Protein AF-A0A345Y7X9-F1 (afdb_monomer)

pLDDT: mean 84.9, std 16.12, range [41.0, 98.19]

Mean predicted aligned error: 5.96 Å

Organism: NCBI:txid2290923

Structure (mmCIF, N/CA/C/O backbone):
data_AF-A0A345Y7X9-F1
#
_entry.id   AF-A0A345Y7X9-F1
#
loop_
_atom_site.group_PDB
_atom_site.id
_atom_site.type_symbol
_atom_site.label_atom_id
_atom_site.label_alt_id
_atom_site.label_comp_id
_atom_site.label_asym_id
_atom_site.label_entity_id
_atom_site.label_seq_id
_atom_site.pdbx_PDB_ins_code
_atom_site.Cartn_x
_atom_site.Cartn_y
_atom_site.Cartn_z
_atom_site.occupancy
_atom_site.B_iso_or_equiv
_atom_site.auth_seq_id
_atom_site.auth_comp_id
_atom_site.auth_asym_id
_atom_site.auth_atom_id
_atom_site.pdbx_PDB_model_num
ATOM 1 N N . MET A 1 1 ? 23.668 0.601 -10.179 1.00 41.00 1 MET A N 1
ATOM 2 C CA . MET A 1 1 ? 22.189 0.682 -10.214 1.00 41.00 1 MET A CA 1
ATOM 3 C C . MET A 1 1 ? 21.715 -0.162 -11.387 1.00 41.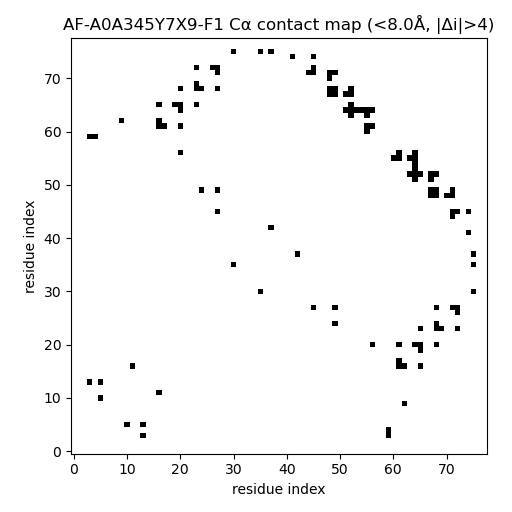00 1 MET A C 1
ATOM 5 O O . MET A 1 1 ? 22.201 0.051 -12.490 1.00 41.00 1 MET A O 1
ATOM 9 N N . LYS A 1 2 ? 20.898 -1.195 -11.153 1.00 49.44 2 LYS A N 1
ATOM 10 C CA . LYS A 1 2 ? 20.453 -2.104 -12.221 1.00 49.44 2 LYS A CA 1
ATOM 11 C C . LYS A 1 2 ? 19.388 -1.376 -13.044 1.00 49.44 2 LYS A C 1
ATOM 13 O O . LYS A 1 2 ? 18.355 -1.007 -12.502 1.00 49.44 2 LYS A O 1
ATOM 18 N N . LYS A 1 3 ? 19.690 -1.097 -14.313 1.00 52.19 3 LYS A N 1
ATOM 19 C CA . LYS A 1 3 ? 18.772 -0.474 -15.272 1.00 52.19 3 LYS A CA 1
ATOM 20 C C . LYS A 1 3 ? 17.627 -1.461 -15.513 1.00 52.19 3 LYS A C 1
ATOM 22 O O . LYS A 1 3 ? 17.835 -2.499 -16.132 1.00 52.19 3 LYS A O 1
ATOM 27 N N . TRP A 1 4 ? 16.472 -1.179 -14.922 1.00 58.06 4 TRP A N 1
ATOM 28 C CA . TRP A 1 4 ? 15.274 -2.005 -15.016 1.00 58.06 4 TRP A CA 1
ATOM 29 C C . TRP A 1 4 ? 14.813 -2.088 -16.478 1.00 58.06 4 TRP A C 1
ATOM 31 O O . TRP A 1 4 ? 14.775 -1.077 -17.181 1.00 58.06 4 TRP A O 1
ATOM 41 N N . LEU A 1 5 ? 14.521 -3.302 -16.948 1.00 51.81 5 LEU A N 1
ATOM 42 C CA . LEU A 1 5 ? 13.968 -3.556 -18.278 1.00 51.81 5 LEU A CA 1
ATOM 43 C C . LEU A 1 5 ? 12.491 -3.144 -18.267 1.00 51.81 5 LEU A C 1
ATOM 45 O O . LEU A 1 5 ? 11.634 -3.905 -17.828 1.00 51.81 5 LEU A O 1
ATOM 49 N N . VAL A 1 6 ? 12.203 -1.923 -18.712 1.00 56.66 6 VAL A N 1
ATOM 50 C CA . VAL A 1 6 ? 10.830 -1.450 -18.934 1.00 56.66 6 VAL A CA 1
ATOM 51 C C . VAL A 1 6 ? 10.264 -2.086 -20.202 1.00 56.66 6 VAL A C 1
ATOM 53 O O . VAL A 1 6 ? 10.882 -2.021 -21.267 1.00 56.66 6 VAL A O 1
ATOM 56 N N . HIS A 1 7 ? 9.089 -2.708 -20.088 1.00 52.12 7 HIS A N 1
ATOM 57 C CA . HIS A 1 7 ? 8.337 -3.185 -21.245 1.00 52.12 7 HIS A CA 1
ATOM 58 C C . HIS A 1 7 ? 7.838 -1.988 -22.075 1.00 52.12 7 HIS A C 1
ATOM 60 O O . HIS A 1 7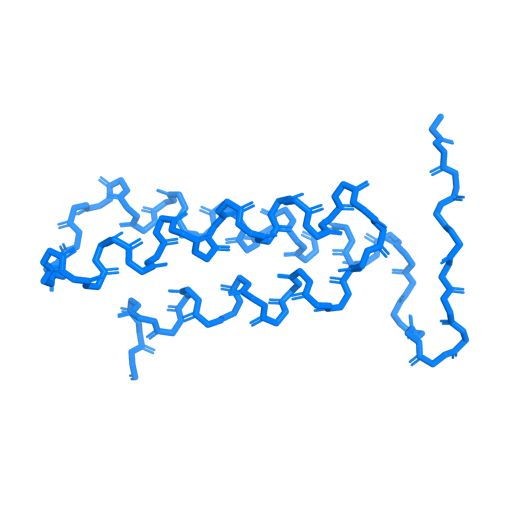 ? 7.445 -0.969 -21.513 1.00 52.12 7 HIS A O 1
ATOM 66 N N . PRO A 1 8 ? 7.788 -2.094 -23.414 1.00 51.41 8 PRO A N 1
ATOM 67 C CA . PRO A 1 8 ? 7.431 -0.978 -24.296 1.00 51.41 8 PRO A CA 1
ATOM 68 C C . PRO A 1 8 ? 5.987 -0.458 -24.138 1.00 51.41 8 PRO A C 1
ATOM 70 O O . PRO A 1 8 ? 5.697 0.643 -24.610 1.00 51.41 8 PRO A O 1
ATOM 73 N N . ALA A 1 9 ? 5.101 -1.213 -23.475 1.00 54.25 9 ALA A N 1
ATOM 74 C CA . ALA A 1 9 ? 3.747 -0.781 -23.111 1.00 54.25 9 ALA A CA 1
ATOM 75 C C . ALA A 1 9 ? 3.694 0.063 -21.817 1.00 54.25 9 ALA A C 1
ATOM 77 O O . ALA A 1 9 ? 2.742 0.811 -21.622 1.00 54.25 9 ALA A O 1
ATOM 78 N N . ASP A 1 10 ? 4.737 0.012 -20.981 1.00 54.25 10 ASP A N 1
ATOM 79 C CA . ASP A 1 10 ? 4.878 0.746 -19.713 1.00 54.25 10 ASP A CA 1
ATOM 80 C C . ASP A 1 10 ? 5.651 2.056 -19.914 1.00 54.25 10 ASP A C 1
ATOM 82 O O . ASP A 1 10 ? 6.577 2.387 -19.176 1.00 54.25 10 ASP A O 1
ATOM 86 N N . ARG A 1 11 ? 5.324 2.820 -20.962 1.00 54.16 11 ARG A N 1
ATOM 87 C CA . ARG A 1 11 ? 6.059 4.049 -21.298 1.00 54.16 11 ARG A CA 1
ATOM 88 C C . ARG A 1 11 ? 5.617 5.246 -20.437 1.00 54.16 11 ARG A C 1
ATOM 90 O O . ARG A 1 11 ? 5.203 6.279 -20.951 1.00 54.16 11 ARG A O 1
ATOM 97 N N . ARG A 1 12 ? 5.703 5.097 -19.116 1.00 56.59 12 ARG A N 1
ATOM 98 C CA . ARG A 1 12 ? 6.160 6.173 -18.224 1.00 56.59 12 ARG A CA 1
ATOM 99 C C . ARG A 1 12 ? 7.631 5.870 -17.984 1.00 56.59 12 ARG A C 1
ATOM 101 O O . ARG A 1 12 ? 7.960 4.712 -17.735 1.00 56.59 12 ARG A O 1
ATOM 108 N N . ASP A 1 13 ? 8.521 6.842 -18.142 1.00 59.72 13 ASP A N 1
ATOM 109 C CA . ASP A 1 13 ? 9.952 6.569 -18.025 1.00 59.72 13 ASP A CA 1
ATOM 110 C C . ASP A 1 13 ? 10.242 5.853 -16.695 1.00 59.72 13 ASP A C 1
ATOM 112 O O . ASP A 1 13 ? 9.634 6.146 -15.668 1.00 59.72 13 ASP A O 1
ATOM 116 N N . ALA A 1 14 ? 11.141 4.863 -16.694 1.00 60.72 14 ALA A N 1
ATOM 117 C CA . ALA A 1 14 ? 11.394 4.026 -15.511 1.00 60.72 14 ALA A CA 1
ATOM 118 C C . ALA A 1 14 ? 11.756 4.849 -14.252 1.00 60.72 14 ALA A C 1
ATOM 120 O O . ALA A 1 14 ? 11.539 4.403 -13.125 1.00 60.72 14 ALA A O 1
ATOM 121 N N . ALA A 1 15 ? 12.297 6.056 -14.451 1.00 63.91 15 ALA A N 1
ATOM 122 C CA . ALA A 1 15 ? 12.552 7.033 -13.399 1.00 63.91 15 ALA A CA 1
ATOM 123 C C . ALA A 1 15 ? 11.255 7.591 -12.778 1.00 63.91 15 ALA A C 1
ATOM 125 O O . ALA A 1 15 ? 11.165 7.698 -11.555 1.00 63.91 15 ALA A O 1
ATOM 126 N N . ASP A 1 16 ? 10.238 7.865 -13.595 1.00 70.75 16 ASP A N 1
ATOM 127 C CA . ASP A 1 16 ? 8.946 8.397 -13.157 1.00 70.75 16 ASP A CA 1
ATOM 128 C C . ASP A 1 16 ? 8.182 7.363 -12.331 1.00 70.75 16 ASP A C 1
ATOM 130 O O . ASP A 1 16 ? 7.628 7.681 -11.281 1.00 70.75 16 ASP A O 1
ATOM 134 N N . VAL A 1 17 ? 8.192 6.094 -12.755 1.00 70.06 17 VAL A N 1
ATOM 135 C CA . VAL A 1 17 ? 7.494 5.033 -12.014 1.00 70.06 17 VAL A CA 1
ATOM 136 C C . VAL A 1 17 ? 8.152 4.778 -10.657 1.00 70.06 17 VAL A C 1
ATOM 138 O O . VAL A 1 17 ? 7.451 4.540 -9.675 1.00 70.06 17 VAL A O 1
ATOM 141 N N . HIS A 1 18 ? 9.481 4.888 -10.563 1.00 77.00 18 HIS A N 1
ATOM 142 C CA . HIS A 1 18 ? 10.185 4.769 -9.285 1.00 77.00 18 HIS A CA 1
ATOM 143 C C . HIS A 1 18 ? 9.813 5.896 -8.312 1.00 77.00 18 HIS A C 1
ATOM 145 O O . HIS A 1 18 ? 9.582 5.631 -7.129 1.00 77.00 18 HIS A O 1
ATOM 151 N N . LEU A 1 19 ? 9.713 7.136 -8.806 1.00 83.81 19 LEU A N 1
ATOM 152 C CA . LEU A 1 19 ? 9.260 8.272 -8.003 1.00 83.81 19 LEU A CA 1
ATOM 153 C C . LEU A 1 19 ? 7.830 8.042 -7.497 1.00 83.81 19 LEU A C 1
ATOM 155 O O . LEU A 1 19 ? 7.604 8.093 -6.290 1.00 83.81 19 LEU A O 1
ATOM 159 N N . ILE A 1 20 ? 6.909 7.664 -8.389 1.00 87.75 20 ILE A N 1
ATOM 160 C CA . ILE A 1 20 ? 5.508 7.378 -8.044 1.00 87.75 20 ILE A CA 1
ATOM 161 C C . ILE A 1 20 ? 5.411 6.285 -6.970 1.00 87.75 20 ILE A C 1
ATOM 163 O O . ILE A 1 20 ? 4.639 6.400 -6.019 1.00 87.75 20 ILE A O 1
ATOM 167 N N . LEU A 1 21 ? 6.188 5.210 -7.098 1.00 87.44 21 LEU A N 1
ATOM 168 C CA . LEU A 1 21 ? 6.134 4.071 -6.181 1.00 87.44 21 LEU A CA 1
ATOM 169 C C . LEU A 1 21 ? 6.614 4.457 -4.775 1.00 87.44 21 LEU A C 1
ATOM 171 O O . LEU A 1 21 ? 5.955 4.124 -3.787 1.00 87.44 21 LEU A O 1
ATOM 175 N N . SER A 1 22 ? 7.705 5.225 -4.696 1.00 90.44 22 SER A N 1
ATOM 176 C CA . SER A 1 22 ? 8.200 5.813 -3.446 1.00 90.44 22 SER A CA 1
ATOM 177 C C . SER A 1 22 ? 7.157 6.736 -2.805 1.00 90.44 22 SER A C 1
ATOM 179 O O . SER A 1 22 ? 6.844 6.606 -1.619 1.00 90.44 22 SER A O 1
ATOM 181 N N . GLU A 1 23 ? 6.534 7.613 -3.598 1.00 93.50 23 GLU A N 1
ATOM 182 C CA . GLU A 1 23 ? 5.477 8.510 -3.123 1.00 93.50 23 GLU A CA 1
ATOM 183 C C . GLU A 1 23 ? 4.263 7.750 -2.579 1.00 93.50 23 GLU A C 1
ATOM 185 O O . GLU A 1 23 ? 3.683 8.156 -1.570 1.00 93.50 23 GLU A O 1
ATOM 190 N N . ARG A 1 24 ? 3.865 6.638 -3.209 1.00 94.62 24 ARG A N 1
ATOM 191 C CA . ARG A 1 24 ? 2.725 5.838 -2.741 1.00 94.62 24 ARG A CA 1
ATOM 192 C C . ARG A 1 24 ? 3.022 5.063 -1.465 1.00 94.62 24 ARG A C 1
ATOM 194 O O . ARG A 1 24 ? 2.175 5.080 -0.575 1.00 94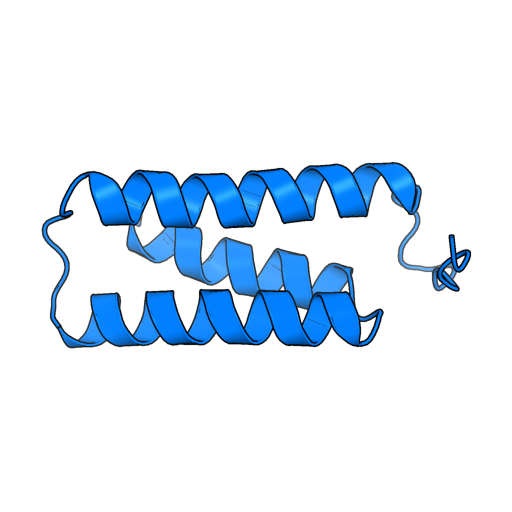.62 24 ARG A O 1
ATOM 201 N N . GLN A 1 25 ? 4.200 4.445 -1.341 1.00 94.62 25 GLN A N 1
ATOM 202 C CA . GLN A 1 25 ? 4.604 3.816 -0.076 1.00 94.62 25 GLN A CA 1
ATOM 203 C C . GLN A 1 25 ? 4.604 4.836 1.060 1.00 94.62 25 GLN A C 1
ATOM 205 O O . GLN A 1 25 ? 3.976 4.603 2.090 1.00 94.62 25 GLN A O 1
ATOM 210 N N . LYS A 1 26 ? 5.203 6.008 0.823 1.00 96.06 26 LYS A N 1
ATOM 211 C CA . LYS A 1 26 ? 5.219 7.091 1.804 1.00 96.06 26 LYS A CA 1
ATOM 212 C C . LYS A 1 26 ? 3.808 7.534 2.201 1.00 96.06 26 LYS A C 1
ATOM 214 O O . LYS A 1 26 ? 3.542 7.676 3.385 1.00 96.06 26 LYS A O 1
ATOM 219 N N . LYS A 1 27 ? 2.887 7.709 1.245 1.00 96.19 27 LYS A N 1
ATOM 220 C CA . LYS A 1 27 ? 1.488 8.079 1.542 1.00 96.19 27 LYS A CA 1
ATOM 221 C C . LYS A 1 27 ? 0.786 7.064 2.446 1.00 96.19 27 LYS A C 1
ATOM 223 O O . LYS A 1 27 ? 0.033 7.475 3.323 1.00 96.19 27 LYS A O 1
ATOM 228 N N . ILE A 1 28 ? 1.017 5.769 2.233 1.00 96.56 28 ILE A N 1
ATOM 229 C CA . ILE A 1 28 ? 0.451 4.705 3.075 1.00 96.56 28 ILE A CA 1
ATOM 230 C C . ILE A 1 28 ? 1.070 4.755 4.472 1.00 96.56 28 ILE A C 1
ATOM 232 O O . ILE A 1 28 ? 0.335 4.760 5.456 1.00 96.56 28 ILE A O 1
ATOM 236 N N . ASP A 1 29 ? 2.399 4.842 4.559 1.00 96.25 29 ASP A N 1
ATOM 237 C CA . ASP A 1 29 ? 3.114 4.891 5.836 1.00 96.25 29 ASP A CA 1
ATOM 238 C C . ASP A 1 29 ? 2.682 6.141 6.648 1.00 96.25 29 ASP A C 1
ATOM 240 O O . ASP A 1 29 ? 2.321 6.028 7.820 1.00 96.25 29 ASP A O 1
ATOM 244 N N . ASP A 1 30 ? 2.579 7.312 6.008 1.00 96.75 30 ASP A N 1
ATOM 245 C CA . ASP A 1 30 ? 2.069 8.553 6.612 1.00 96.75 30 ASP A CA 1
ATOM 246 C C . ASP A 1 30 ? 0.599 8.430 7.058 1.00 96.75 30 ASP A C 1
ATOM 248 O O . ASP A 1 30 ? 0.211 8.982 8.092 1.00 96.75 30 ASP A O 1
ATOM 252 N N . ALA A 1 31 ? -0.243 7.725 6.294 1.00 95.25 31 ALA A N 1
ATOM 253 C CA . ALA A 1 31 ? -1.642 7.499 6.653 1.00 95.25 31 ALA A CA 1
ATOM 254 C C . ALA A 1 31 ? -1.774 6.564 7.862 1.00 95.25 31 ALA A C 1
ATOM 256 O O . ALA A 1 31 ? -2.545 6.865 8.771 1.00 95.25 31 ALA A O 1
ATOM 257 N N . LEU A 1 32 ? -0.986 5.486 7.925 1.00 94.38 32 LEU A N 1
ATOM 258 C CA . LEU A 1 32 ? -0.952 4.560 9.062 1.00 94.38 32 LEU A CA 1
ATOM 259 C C . LEU A 1 32 ? -0.468 5.245 10.345 1.00 94.38 32 LEU A C 1
ATOM 261 O O . LEU A 1 32 ? -1.045 5.033 11.413 1.00 94.38 32 LEU A O 1
ATOM 265 N N . LEU A 1 33 ? 0.540 6.119 10.248 1.00 95.19 33 LEU A N 1
ATOM 266 C CA . LEU A 1 33 ? 1.058 6.882 11.390 1.00 95.19 33 LEU A CA 1
ATOM 267 C C . LEU A 1 33 ? 0.006 7.797 12.029 1.00 95.19 33 LEU A C 1
ATOM 269 O O . LEU A 1 33 ? 0.054 8.041 13.236 1.00 95.19 33 LEU A O 1
ATOM 273 N N . LYS A 1 34 ? -0.977 8.265 11.252 1.00 93.56 34 LYS A N 1
ATOM 274 C CA . LYS A 1 34 ? -2.097 9.077 11.754 1.00 93.56 34 LYS A CA 1
ATOM 275 C C . LYS A 1 34 ? -3.135 8.273 12.542 1.00 93.56 34 LYS A C 1
ATOM 277 O O . LYS A 1 34 ? -4.082 8.877 13.035 1.00 93.56 34 LYS A O 1
ATOM 282 N N . LYS A 1 35 ? -2.957 6.951 12.686 1.00 87.38 35 LYS A N 1
ATOM 283 C CA . LYS A 1 35 ? -3.893 6.030 13.357 1.00 87.38 35 LYS A CA 1
ATOM 284 C C . LYS A 1 35 ? -5.327 6.210 12.833 1.00 87.38 35 LYS A C 1
ATOM 286 O O . LYS A 1 35 ? -6.204 6.661 13.571 1.00 87.38 35 LYS A O 1
ATOM 291 N N . PRO A 1 36 ? -5.555 5.924 11.543 1.00 89.06 36 PRO A N 1
ATOM 292 C CA . PRO A 1 36 ? -6.839 6.171 10.911 1.00 89.06 36 PRO A CA 1
ATOM 293 C C . PRO A 1 36 ? -7.913 5.258 11.506 1.00 89.06 36 PRO A C 1
ATOM 295 O O . PRO A 1 36 ? -7.617 4.163 11.986 1.00 89.06 36 PRO A O 1
ATOM 298 N N . ALA A 1 37 ? -9.166 5.707 11.450 1.00 92.38 37 ALA A N 1
ATOM 299 C CA . ALA A 1 37 ? -10.326 4.937 11.889 1.00 92.38 37 ALA A CA 1
ATOM 300 C C . ALA A 1 37 ? -10.679 3.852 10.856 1.00 92.38 37 ALA A C 1
ATOM 302 O O . ALA A 1 37 ? -11.697 3.928 10.174 1.00 92.38 37 ALA A O 1
ATOM 303 N N . LEU A 1 38 ? -9.789 2.874 10.709 1.00 94.25 38 LEU A N 1
ATOM 304 C CA . LEU A 1 38 ? -9.982 1.685 9.890 1.00 94.25 38 LEU A CA 1
ATOM 305 C C . LEU A 1 38 ? -10.376 0.502 10.774 1.00 94.25 38 LEU A C 1
ATOM 307 O O . LEU A 1 38 ? -9.937 0.393 11.920 1.00 94.25 38 LEU A O 1
ATOM 311 N N . SER A 1 39 ? -11.179 -0.402 10.219 1.00 95.88 39 SER A N 1
ATOM 312 C CA . SER A 1 39 ? -11.384 -1.723 10.817 1.00 95.88 39 SER A CA 1
ATOM 313 C C . SER A 1 39 ? -10.078 -2.528 10.832 1.00 95.88 39 SER A C 1
ATOM 315 O O . SER A 1 39 ? -9.148 -2.257 10.068 1.00 95.88 39 SER A O 1
ATOM 317 N N . GLU A 1 40 ? -10.007 -3.549 11.685 1.00 94.69 40 GLU A N 1
ATOM 318 C CA . GLU A 1 40 ? -8.850 -4.452 11.747 1.00 94.69 40 GLU A CA 1
ATOM 319 C C . GLU A 1 40 ? -8.614 -5.173 10.407 1.00 94.69 40 GLU A C 1
ATOM 321 O O . GLU A 1 40 ? -7.472 -5.334 9.972 1.00 94.69 40 GLU A O 1
ATOM 326 N N . GLU A 1 41 ? -9.693 -5.515 9.699 1.00 95.94 41 GLU A N 1
ATOM 327 C CA . GLU A 1 41 ? -9.654 -6.099 8.355 1.00 95.94 41 GLU A CA 1
ATOM 328 C C . GLU A 1 41 ? -9.031 -5.130 7.341 1.00 95.94 41 GLU A C 1
ATOM 330 O O . GLU A 1 41 ? -8.091 -5.495 6.636 1.00 95.94 41 GLU A O 1
ATOM 335 N N . GLN A 1 42 ? -9.467 -3.866 7.330 1.00 97.25 42 GLN A N 1
ATOM 336 C CA . GLN A 1 42 ? -8.898 -2.831 6.459 1.00 97.25 42 GLN A CA 1
ATOM 337 C C . GLN A 1 42 ? -7.430 -2.537 6.786 1.00 97.25 42 GLN A C 1
ATOM 339 O O . GLN A 1 42 ? -6.617 -2.363 5.880 1.00 97.25 42 GLN A O 1
ATOM 344 N N . LEU A 1 43 ? -7.058 -2.504 8.071 1.00 96.12 43 LEU A N 1
ATOM 345 C CA . LEU A 1 43 ? -5.658 -2.352 8.484 1.00 96.12 43 LEU A CA 1
ATOM 346 C C . LEU A 1 43 ? -4.801 -3.523 8.005 1.00 96.12 43 LEU A C 1
ATOM 348 O O . LEU A 1 43 ? -3.657 -3.323 7.589 1.00 96.12 43 LEU A O 1
ATOM 352 N N . THR A 1 44 ? -5.337 -4.737 8.071 1.00 97.00 44 THR A N 1
ATOM 353 C CA . THR A 1 44 ? -4.655 -5.946 7.604 1.00 97.00 44 THR A CA 1
ATOM 354 C C . THR A 1 44 ? -4.475 -5.903 6.090 1.00 97.00 44 THR A C 1
ATOM 356 O O . THR A 1 44 ? -3.368 -6.121 5.596 1.00 97.00 44 THR A O 1
ATOM 359 N N . GLU A 1 45 ? -5.524 -5.531 5.356 1.00 97.62 45 GLU A N 1
ATOM 360 C CA . GLU A 1 45 ? -5.494 -5.404 3.900 1.00 97.62 45 GLU A CA 1
ATOM 361 C C . GLU A 1 45 ? -4.480 -4.345 3.441 1.00 97.62 45 GLU A C 1
ATOM 363 O O . GLU A 1 45 ? -3.647 -4.620 2.576 1.00 97.62 45 GLU A O 1
ATOM 368 N N . VAL A 1 46 ? -4.458 -3.163 4.065 1.00 97.44 46 VAL A N 1
ATOM 369 C CA . VAL A 1 46 ? -3.473 -2.118 3.743 1.00 97.44 46 VAL A CA 1
ATOM 370 C C . VAL A 1 46 ? -2.039 -2.606 3.957 1.00 97.44 46 VAL A C 1
ATOM 372 O O . VAL A 1 46 ? -1.178 -2.373 3.105 1.00 97.44 46 VAL A O 1
ATOM 375 N N . GLN A 1 47 ? -1.762 -3.287 5.073 1.00 96.31 47 GLN A N 1
ATOM 376 C CA . GLN A 1 47 ? -0.422 -3.808 5.367 1.00 96.31 47 GLN A CA 1
ATOM 377 C C . GLN A 1 47 ? 0.011 -4.863 4.343 1.00 96.31 47 GLN A C 1
ATOM 379 O O . GLN A 1 47 ? 1.150 -4.831 3.867 1.00 96.31 47 GLN A O 1
ATOM 384 N N . GLN A 1 48 ? -0.903 -5.755 3.954 1.00 98.06 48 GLN A N 1
ATOM 385 C CA . GLN A 1 48 ? -0.655 -6.744 2.908 1.00 98.06 48 GLN A CA 1
ATOM 386 C C . GLN A 1 48 ? -0.373 -6.074 1.562 1.00 98.06 48 GLN A C 1
ATOM 388 O O . GLN A 1 48 ? 0.657 -6.349 0.951 1.00 98.06 48 GLN A O 1
ATOM 393 N N . LEU A 1 49 ? -1.219 -5.137 1.129 1.00 98.19 49 LEU A N 1
ATOM 394 C CA . LEU A 1 49 ? -1.037 -4.411 -0.130 1.00 98.19 49 LEU A CA 1
ATOM 395 C C . LEU A 1 49 ? 0.284 -3.621 -0.151 1.00 98.19 49 LEU A C 1
ATOM 397 O O . LEU A 1 49 ? 0.982 -3.612 -1.168 1.0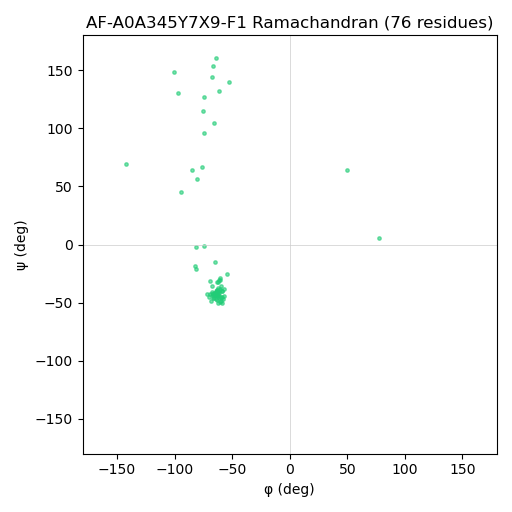0 98.19 49 LEU A O 1
ATOM 401 N N . ARG A 1 50 ? 0.685 -3.014 0.975 1.00 97.75 50 ARG A N 1
ATOM 402 C CA . ARG A 1 50 ? 1.973 -2.310 1.119 1.00 97.75 50 ARG A CA 1
ATOM 403 C C . ARG A 1 50 ? 3.163 -3.258 0.958 1.00 97.75 50 ARG A C 1
ATOM 405 O O . ARG A 1 50 ? 4.113 -2.927 0.243 1.00 97.75 50 ARG A O 1
ATOM 412 N N . ALA A 1 51 ? 3.111 -4.438 1.576 1.00 97.62 51 ALA A N 1
ATOM 413 C CA . ALA A 1 51 ? 4.143 -5.466 1.440 1.00 97.62 51 ALA A CA 1
ATOM 414 C C . ALA A 1 51 ? 4.198 -6.052 0.016 1.00 97.62 51 ALA A C 1
ATOM 416 O O . ALA A 1 51 ? 5.278 -6.172 -0.568 1.00 97.62 51 ALA A O 1
ATOM 417 N N . THR A 1 52 ? 3.043 -6.355 -0.583 1.00 97.06 52 THR A N 1
ATOM 418 C CA . THR A 1 52 ? 2.943 -6.872 -1.954 1.00 97.06 52 THR A CA 1
ATOM 419 C C . THR A 1 52 ? 3.455 -5.859 -2.975 1.00 97.06 52 THR A C 1
ATOM 421 O O . THR A 1 52 ? 4.225 -6.232 -3.857 1.00 97.06 52 THR A O 1
ATOM 424 N N . GLY A 1 53 ? 3.111 -4.574 -2.840 1.00 94.69 53 GLY A N 1
ATOM 425 C CA . GLY A 1 53 ? 3.634 -3.513 -3.705 1.00 94.69 53 GLY A CA 1
ATOM 426 C C . GLY A 1 53 ? 5.164 -3.412 -3.655 1.00 94.69 53 GLY A C 1
ATOM 427 O O . GLY A 1 53 ? 5.812 -3.287 -4.694 1.00 94.69 53 GLY A O 1
ATOM 428 N N . GLU A 1 54 ? 5.768 -3.557 -2.471 1.00 93.94 54 GLU A N 1
ATOM 429 C CA . GLU A 1 54 ? 7.229 -3.594 -2.331 1.00 93.94 54 GLU A CA 1
ATOM 430 C C . GLU A 1 54 ? 7.853 -4.826 -3.006 1.00 93.94 54 GLU A C 1
ATOM 432 O O . GLU A 1 54 ? 8.883 -4.721 -3.676 1.00 93.94 54 GLU A O 1
ATOM 437 N N . ALA A 1 55 ? 7.229 -5.998 -2.857 1.00 95.38 55 ALA A N 1
ATOM 438 C CA . ALA A 1 55 ? 7.688 -7.226 -3.498 1.00 95.38 55 ALA A CA 1
ATOM 439 C C . ALA A 1 55 ? 7.612 -7.129 -5.032 1.00 95.38 55 ALA A C 1
ATOM 441 O O . ALA A 1 55 ? 8.571 -7.481 -5.720 1.00 95.38 55 ALA A O 1
ATOM 442 N N . LEU A 1 56 ? 6.515 -6.584 -5.568 1.00 92.12 56 LEU A N 1
ATOM 443 C CA . LEU A 1 56 ? 6.332 -6.338 -7.001 1.00 92.12 56 LEU A CA 1
ATOM 444 C C . LEU A 1 56 ? 7.369 -5.343 -7.538 1.00 92.12 56 LEU A C 1
ATOM 446 O O . LEU A 1 56 ? 7.958 -5.581 -8.593 1.00 92.12 56 LEU A O 1
ATOM 450 N N . HIS A 1 57 ? 7.675 -4.284 -6.781 1.00 86.56 57 HIS A N 1
ATOM 451 C CA . HIS A 1 57 ? 8.750 -3.350 -7.120 1.00 86.56 57 HIS A CA 1
ATOM 452 C C . HIS A 1 57 ? 10.104 -4.059 -7.220 1.00 86.56 57 HIS A C 1
ATOM 454 O O . HIS A 1 57 ? 10.801 -3.922 -8.226 1.00 86.56 57 HIS A O 1
ATOM 460 N N . LYS A 1 58 ? 10.461 -4.856 -6.204 1.00 87.94 58 LYS A N 1
ATOM 461 C CA . LYS A 1 58 ? 11.709 -5.636 -6.174 1.00 87.94 58 LYS A CA 1
ATOM 462 C C . LYS A 1 58 ? 11.785 -6.651 -7.321 1.00 87.94 58 LYS A C 1
ATOM 464 O O . LYS A 1 58 ? 12.879 -6.924 -7.809 1.00 87.94 58 LYS A O 1
ATOM 469 N N . ALA A 1 59 ? 10.640 -7.165 -7.771 1.00 88.19 59 ALA A N 1
ATOM 470 C CA . ALA A 1 59 ? 10.514 -8.074 -8.909 1.00 88.19 59 ALA A CA 1
ATOM 471 C C . ALA A 1 59 ? 10.520 -7.373 -10.287 1.00 88.19 59 ALA A C 1
ATOM 473 O O . ALA A 1 59 ? 10.443 -8.054 -11.306 1.00 88.19 59 ALA A O 1
ATOM 474 N N . GLY A 1 60 ? 10.594 -6.037 -10.345 1.00 84.56 60 GLY A N 1
ATOM 475 C CA . GLY A 1 60 ? 10.547 -5.264 -11.595 1.00 84.56 60 GLY A CA 1
ATOM 476 C C . GLY A 1 60 ? 9.145 -5.105 -12.199 1.00 84.56 60 GLY A C 1
ATOM 477 O O . GLY A 1 60 ? 8.997 -4.548 -13.283 1.00 84.56 60 GLY A O 1
ATOM 478 N N . LYS A 1 61 ? 8.101 -5.559 -11.498 1.00 86.00 61 LYS A N 1
ATOM 479 C CA . LYS A 1 61 ? 6.690 -5.442 -11.893 1.00 86.00 61 LYS A CA 1
ATOM 480 C C . LYS A 1 61 ? 6.137 -4.084 -11.462 1.00 86.00 61 LYS A C 1
ATOM 482 O O . LYS A 1 61 ? 5.298 -3.982 -10.568 1.00 86.00 61 LYS A O 1
ATOM 487 N N . HIS A 1 62 ? 6.682 -3.020 -12.042 1.00 86.31 62 HIS A N 1
ATOM 488 C CA . HIS A 1 62 ? 6.483 -1.661 -11.542 1.00 86.31 62 HIS A CA 1
ATOM 489 C C . HIS A 1 62 ? 5.030 -1.180 -11.627 1.00 86.31 62 HIS A C 1
ATOM 491 O O . HIS A 1 62 ? 4.529 -0.617 -10.656 1.00 86.31 62 HIS A O 1
ATOM 497 N N . GLN A 1 63 ? 4.335 -1.439 -12.736 1.00 85.19 63 GLN A N 1
ATOM 498 C CA . GLN A 1 63 ? 2.934 -1.044 -12.885 1.00 85.19 63 GLN A CA 1
ATOM 499 C C . GLN A 1 63 ? 2.028 -1.810 -11.908 1.00 85.19 63 GLN A C 1
ATOM 501 O O . GLN A 1 63 ? 1.279 -1.191 -11.158 1.00 85.19 63 GLN A O 1
ATOM 506 N N . GLU A 1 64 ? 2.206 -3.133 -11.789 1.00 89.50 64 GLU A N 1
ATOM 507 C CA . GLU A 1 64 ? 1.486 -3.950 -10.798 1.00 89.50 64 GLU A CA 1
ATOM 508 C C . GLU A 1 64 ? 1.725 -3.446 -9.363 1.00 89.50 64 GLU A C 1
ATOM 510 O O . GLU A 1 64 ? 0.805 -3.439 -8.541 1.00 89.50 64 GLU A O 1
ATOM 515 N N . ALA A 1 65 ? 2.948 -3.002 -9.047 1.00 92.31 65 ALA A N 1
ATOM 516 C CA . ALA A 1 65 ? 3.266 -2.416 -7.751 1.00 92.31 65 ALA A CA 1
ATOM 517 C C . ALA A 1 65 ? 2.499 -1.108 -7.514 1.00 92.31 65 ALA A C 1
ATOM 519 O O . ALA A 1 65 ? 1.896 -0.947 -6.454 1.00 92.31 65 ALA A O 1
ATOM 520 N N . VAL A 1 66 ? 2.469 -0.201 -8.498 1.00 91.44 66 VAL A N 1
ATOM 521 C CA . VAL A 1 66 ? 1.702 1.052 -8.414 1.00 91.44 66 VAL A CA 1
ATOM 522 C C . VAL A 1 66 ? 0.214 0.766 -8.213 1.00 91.44 66 VAL A C 1
ATOM 524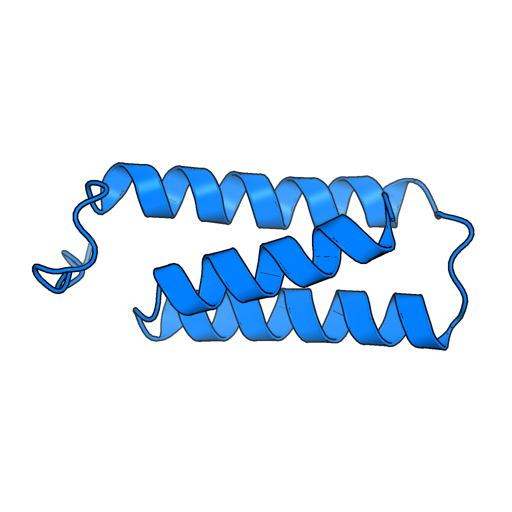 O O . VAL A 1 66 ? -0.367 1.304 -7.274 1.00 91.44 66 VAL A O 1
ATOM 527 N N . ASP A 1 67 ? -0.379 -0.126 -9.009 1.00 94.12 67 ASP A N 1
ATOM 528 C CA . ASP A 1 67 ? -1.801 -0.489 -8.909 1.00 94.12 67 ASP A CA 1
ATOM 529 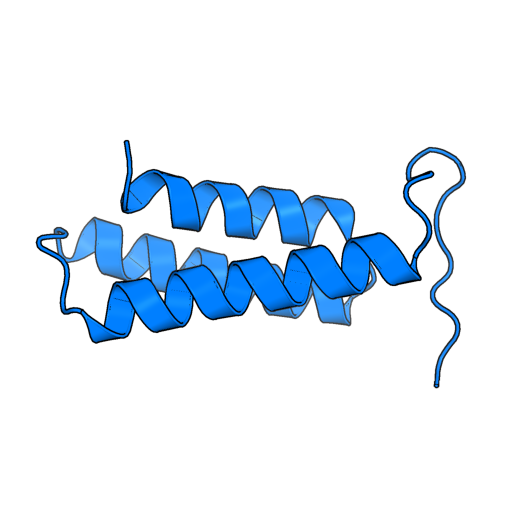C C . ASP A 1 67 ? -2.153 -1.155 -7.571 1.00 94.12 67 ASP A C 1
ATOM 531 O O . ASP A 1 67 ? -3.262 -1.016 -7.047 1.00 94.12 67 ASP A O 1
ATOM 535 N N . THR A 1 68 ? -1.214 -1.904 -6.997 1.00 97.56 68 THR A N 1
ATOM 536 C CA . THR A 1 68 ? -1.374 -2.514 -5.671 1.00 97.56 68 THR A CA 1
ATOM 537 C C . THR A 1 68 ? -1.342 -1.452 -4.571 1.00 97.56 68 THR A C 1
ATOM 539 O O . THR A 1 68 ? -2.208 -1.442 -3.698 1.00 97.56 68 THR A O 1
ATOM 542 N N . LEU A 1 69 ? -0.396 -0.513 -4.634 1.00 96.88 69 LEU A N 1
ATOM 543 C CA . LEU A 1 69 ? -0.305 0.578 -3.662 1.00 96.88 69 LEU A CA 1
ATOM 544 C C . LEU A 1 69 ? -1.470 1.573 -3.805 1.00 96.88 69 LEU A C 1
ATOM 546 O O . LEU A 1 69 ? -1.926 2.132 -2.812 1.00 96.88 69 LEU A O 1
ATOM 550 N N . ASP A 1 70 ? -2.002 1.769 -5.013 1.00 96.69 70 ASP A N 1
ATOM 551 C CA . ASP A 1 70 ? -3.207 2.573 -5.243 1.00 96.69 70 ASP A CA 1
ATOM 552 C C . ASP A 1 70 ? -4.443 1.987 -4.555 1.00 96.69 70 ASP A C 1
ATOM 554 O O . ASP A 1 70 ? -5.236 2.730 -3.975 1.00 96.69 70 ASP A O 1
ATOM 558 N N . ARG A 1 71 ? -4.592 0.656 -4.561 1.00 97.69 71 ARG A N 1
ATOM 559 C CA . ARG A 1 71 ? -5.658 -0.027 -3.812 1.00 97.69 71 ARG A CA 1
ATOM 560 C C . ARG A 1 71 ? -5.543 0.226 -2.309 1.00 97.69 71 ARG A C 1
ATOM 562 O O . ARG A 1 71 ? -6.547 0.547 -1.686 1.00 97.69 71 ARG A O 1
ATOM 569 N N . ALA A 1 72 ? -4.329 0.187 -1.756 1.00 97.62 72 ALA A N 1
ATOM 570 C CA . ALA A 1 72 ? -4.106 0.501 -0.344 1.00 97.62 72 ALA A CA 1
ATOM 571 C C . ALA A 1 72 ? -4.485 1.952 -0.012 1.00 97.62 72 ALA A C 1
ATOM 573 O O . ALA A 1 72 ? -5.139 2.209 0.993 1.00 97.62 72 ALA A O 1
ATOM 574 N N . ILE A 1 73 ? -4.115 2.907 -0.874 1.00 96.44 73 ILE A N 1
ATOM 575 C CA . ILE A 1 73 ? -4.436 4.327 -0.673 1.00 96.44 73 ILE A CA 1
ATOM 576 C C . ILE A 1 73 ? -5.953 4.566 -0.678 1.00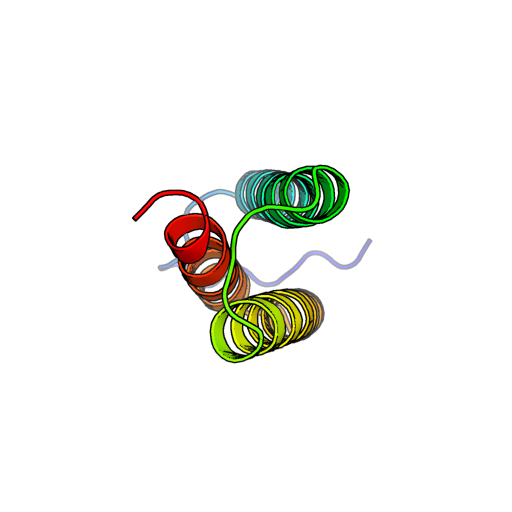 96.44 73 ILE A C 1
ATOM 578 O O . ILE A 1 73 ? -6.441 5.340 0.144 1.00 96.44 73 ILE A O 1
ATOM 582 N N . LYS A 1 74 ? -6.704 3.887 -1.555 1.00 96.94 74 LYS A N 1
ATOM 583 C CA . LYS A 1 74 ? -8.172 4.003 -1.620 1.00 96.94 74 LYS A CA 1
ATOM 584 C C . LYS A 1 74 ? -8.868 3.595 -0.321 1.00 96.94 74 LYS A C 1
ATOM 586 O O . LYS A 1 74 ? -9.886 4.185 0.004 1.00 96.94 74 LYS A O 1
ATOM 591 N N . ILE A 1 75 ? -8.314 2.661 0.456 1.00 96.38 75 ILE A N 1
ATOM 592 C CA . ILE A 1 75 ? -8.900 2.259 1.749 1.00 96.38 75 ILE A CA 1
ATOM 593 C C . ILE A 1 75 ? -8.940 3.438 2.738 1.00 96.38 75 ILE A C 1
ATOM 595 O O . ILE A 1 75 ? -9.866 3.541 3.536 1.00 96.38 75 ILE A O 1
ATOM 599 N N . PHE A 1 76 ? -7.976 4.361 2.663 1.00 90.44 76 PHE A N 1
ATOM 600 C CA . PHE A 1 76 ? -7.960 5.563 3.504 1.00 90.44 76 PHE A CA 1
ATOM 601 C C . PHE A 1 76 ? -8.861 6.689 2.996 1.00 90.44 76 PHE A C 1
ATOM 603 O O . PHE A 1 76 ? -9.185 7.594 3.763 1.00 90.44 76 PHE A O 1
ATOM 610 N N . ASN A 1 77 ? -9.202 6.680 1.708 1.00 87.00 77 ASN A N 1
ATOM 611 C CA . ASN A 1 77 ? -9.962 7.743 1.061 1.00 87.00 77 ASN A CA 1
ATOM 612 C C . ASN A 1 77 ? -10.940 7.132 0.039 1.00 87.00 77 ASN A C 1
ATOM 614 O O . ASN A 1 77 ? -10.679 7.234 -1.167 1.00 87.00 77 ASN A O 1
ATOM 618 N N . PRO A 1 78 ? -11.976 6.429 0.541 1.00 74.19 78 PRO A N 1
ATOM 619 C CA . PRO A 1 78 ? -12.907 5.646 -0.269 1.00 74.19 78 PRO A CA 1
ATOM 620 C C . PRO A 1 78 ? -13.761 6.498 -1.211 1.00 74.19 78 PRO A C 1
ATOM 622 O O . PRO A 1 78 ? -14.039 7.675 -0.880 1.00 74.19 78 PRO A O 1
#

Foldseek 3Di:
DDDQDDDPVNPPPPVVLVVLLVVLLVLLVVLVVVVDPADPVLVVQLVVLSVVLVVCVVVSVSVSSNVSSVVSNVSRVD

Radius of gyration: 13.26 Å; Cα contacts (8 Å, |Δi|>4): 61; chains: 1; bounding box: 35×17×38 Å

Nearest PDB structures (foldseek):
  3t48-assembly2_B  T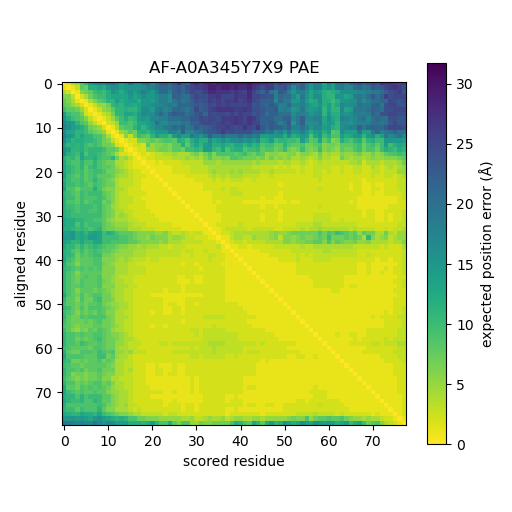M=7.543E-01  e=3.333E+00  Staphylococcus aureus subsp. aureus Mu50
  4fm3-assembly1_C  TM=6.249E-01  e=2.790E+00  Pseudomonas aeruginosa PAO1
  3dpo-assembly2_A  TM=5.840E-01  e=6.031E+00  Escherichia coli K-12

InterPro domains:
  IPR059832 PA14_33160 family [PF27144] (26-75)

Sequence (78 aa):
MKKWLVHPADRRDAADVHLILSERQKKIDDALLKKPALSEEQLTEVQQLRATGEALHKAGKHQEAVDTLDRAIKIFNP

Secondary structure (DSSP, 8-state):
-------TT--S-HHHHHHHHHHHHHHHHHHHHT-----HHHHHHHHHHHHHHHHHHHTT-HHHHHHHHHHHHHHH--

Solvent-accessible surface area (backbone atoms only — not comparable to full-atom values): 4532 Å² total; per-residue (Å²): 132,85,82,75,84,72,56,88,88,57,80,57,58,73,69,56,53,53,52,52,44,53,52,42,53,48,53,46,54,57,46,58,74,67,64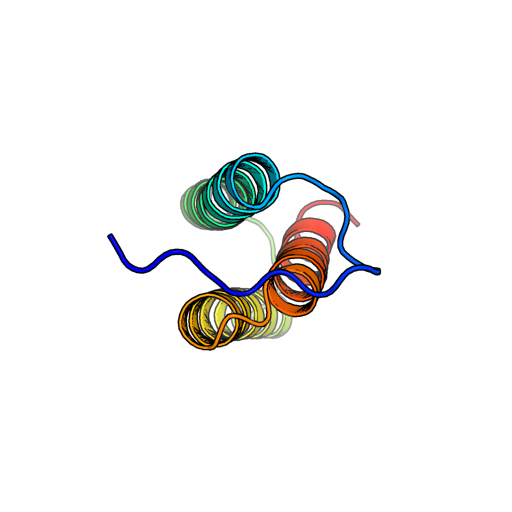,61,98,60,55,73,67,54,52,50,50,33,53,48,26,51,52,50,17,52,53,27,44,76,69,65,40,51,67,64,12,42,59,33,32,50,54,33,50,36,75,82,61,118